Protein AF-A0A1Y2KUI2-F1 (afdb_monomer_lite)

Secondary structure (DSSP, 8-state):
--EE--SS-----SSTTS-TTS-TTB--SEEEEEEETT--TTEEEE--GGGSPTT-EEEE-STTPPEEEEEPTT-BHHHHHHHHHH-EEEE--TT---EEEEEEEEEE-TTT-EE-SSSSEE--S-SS--EEEEEEEEEEPP--

Structure (mmCIF, N/CA/C/O backbone):
data_AF-A0A1Y2KUI2-F1
#
_entry.id   AF-A0A1Y2KUI2-F1
#
loop_
_atom_site.group_PDB
_atom_site.id
_atom_site.type_symbol
_atom_site.label_atom_id
_atom_site.label_alt_id
_atom_site.label_comp_id
_atom_site.label_asym_id
_atom_site.label_entity_id
_atom_site.label_seq_id
_atom_site.pdbx_PDB_ins_code
_atom_site.Cartn_x
_atom_site.Cartn_y
_atom_site.Cartn_z
_atom_site.occupancy
_atom_site.B_iso_or_equiv
_atom_site.auth_seq_id
_atom_site.auth_comp_id
_atom_site.auth_asym_id
_atom_site.auth_atom_id
_atom_site.pdbx_PDB_model_num
ATOM 1 N N . PRO A 1 1 ? -6.283 -8.763 17.766 1.00 51.59 1 PRO A N 1
ATOM 2 C CA . PRO A 1 1 ? -5.310 -9.451 16.882 1.00 51.59 1 PRO A CA 1
ATOM 3 C C . PRO A 1 1 ? -5.355 -8.772 15.516 1.00 51.59 1 PRO A C 1
ATOM 5 O O . PRO A 1 1 ? -6.434 -8.342 15.120 1.00 51.59 1 PRO A O 1
ATOM 8 N N . ALA A 1 2 ? -4.215 -8.629 14.842 1.00 65.88 2 ALA A N 1
ATOM 9 C CA . ALA A 1 2 ? -4.162 -7.964 13.544 1.00 65.88 2 ALA A CA 1
ATOM 10 C C . ALA A 1 2 ? -4.842 -8.835 12.468 1.00 65.88 2 ALA A C 1
ATOM 12 O O . ALA A 1 2 ? -4.610 -10.043 12.424 1.00 65.88 2 ALA A O 1
ATOM 13 N N . THR A 1 3 ? -5.698 -8.238 11.636 1.00 69.12 3 THR A N 1
ATOM 14 C CA . THR A 1 3 ? -6.494 -8.948 10.617 1.00 69.12 3 THR A CA 1
ATOM 15 C C . THR A 1 3 ? -5.957 -8.631 9.226 1.00 69.12 3 THR A C 1
ATOM 17 O O . THR A 1 3 ? -5.699 -7.467 8.921 1.00 69.12 3 THR A O 1
ATOM 20 N N . ALA A 1 4 ? -5.766 -9.654 8.387 1.00 63.97 4 ALA A N 1
ATOM 21 C CA . ALA A 1 4 ? -5.411 -9.460 6.982 1.00 63.97 4 ALA A CA 1
ATOM 22 C C . ALA A 1 4 ? -6.566 -8.774 6.245 1.00 63.97 4 ALA A C 1
ATOM 24 O O . ALA A 1 4 ? -7.717 -9.185 6.374 1.00 63.97 4 ALA A O 1
ATOM 25 N N . ILE A 1 5 ? -6.251 -7.712 5.508 1.00 62.53 5 ILE A N 1
ATOM 26 C CA . ILE A 1 5 ? -7.259 -6.882 4.836 1.00 62.53 5 ILE A CA 1
ATOM 27 C C . ILE A 1 5 ? -7.349 -7.200 3.342 1.00 62.53 5 ILE A C 1
ATOM 29 O O . ILE A 1 5 ? -8.397 -7.040 2.717 1.00 62.53 5 ILE A O 1
ATOM 33 N N . ILE A 1 6 ? -6.235 -7.643 2.769 1.00 61.91 6 ILE A N 1
ATOM 34 C CA . ILE A 1 6 ? -6.101 -7.946 1.356 1.00 61.91 6 ILE A CA 1
ATOM 35 C C . ILE A 1 6 ? -5.857 -9.448 1.271 1.00 61.91 6 ILE A C 1
ATOM 37 O O . ILE A 1 6 ? -4.888 -9.960 1.822 1.00 61.91 6 ILE A O 1
ATOM 41 N N . THR A 1 7 ? -6.783 -10.166 0.646 1.00 47.50 7 THR A N 1
ATOM 42 C CA . THR A 1 7 ? -6.585 -11.567 0.278 1.00 47.50 7 THR A CA 1
ATOM 43 C C . THR A 1 7 ? -6.662 -11.628 -1.237 1.00 47.50 7 THR A C 1
ATOM 45 O O . THR A 1 7 ? -7.687 -11.239 -1.797 1.00 47.50 7 THR A O 1
ATOM 48 N N . SER A 1 8 ? -5.592 -12.098 -1.883 1.00 45.25 8 SER A N 1
ATOM 49 C CA . SER A 1 8 ? -5.502 -12.257 -3.343 1.00 45.25 8 SER A CA 1
ATOM 50 C C . SER A 1 8 ? -5.350 -10.948 -4.129 1.00 45.25 8 SER A C 1
ATOM 52 O O . SER A 1 8 ? -6.041 -10.743 -5.130 1.00 45.25 8 SER A O 1
ATOM 54 N N . ALA A 1 9 ? -4.426 -10.072 -3.718 1.00 46.81 9 ALA A N 1
ATOM 55 C CA . ALA A 1 9 ? -3.992 -8.986 -4.592 1.00 46.81 9 ALA A CA 1
ATOM 56 C C . ALA A 1 9 ? -3.400 -9.565 -5.887 1.00 46.81 9 ALA A C 1
ATOM 58 O O . ALA A 1 9 ? -2.466 -10.362 -5.861 1.00 46.81 9 ALA A O 1
ATOM 59 N N . ASN A 1 10 ? -3.961 -9.172 -7.028 1.00 45.66 10 ASN A N 1
ATOM 60 C CA . ASN A 1 10 ? -3.361 -9.400 -8.334 1.00 45.66 10 ASN A CA 1
ATOM 61 C C . ASN A 1 10 ? -3.062 -8.027 -8.932 1.00 45.66 10 ASN A C 1
ATOM 63 O O . ASN A 1 10 ? -3.943 -7.381 -9.501 1.00 45.66 10 ASN A O 1
ATOM 67 N N . VAL A 1 11 ? -1.832 -7.551 -8.749 1.00 50.19 11 VAL A N 1
ATOM 68 C CA . VAL A 1 11 ? -1.337 -6.388 -9.486 1.00 50.19 11 VAL A CA 1
ATOM 69 C C . VAL A 1 11 ? -0.926 -6.875 -10.868 1.00 50.19 11 VAL A C 1
ATOM 71 O O . VAL A 1 11 ? 0.220 -7.228 -11.117 1.00 50.19 11 VAL A O 1
ATOM 74 N N . GLY A 1 12 ? -1.918 -6.963 -11.749 1.00 45.09 12 GLY A N 1
ATOM 75 C CA . GLY A 1 12 ? -1.758 -7.328 -13.154 1.00 45.09 12 GLY A CA 1
ATOM 76 C C . GLY A 1 12 ? -1.507 -6.129 -14.061 1.00 45.09 12 GLY A C 1
ATOM 77 O O . GLY A 1 12 ? -1.875 -6.215 -15.223 1.00 45.09 12 GLY A O 1
ATOM 78 N N . ASP A 1 13 ? -0.907 -5.058 -13.523 1.00 47.12 13 ASP A N 1
ATOM 79 C CA . ASP A 1 13 ? -0.447 -3.865 -14.239 1.00 47.12 13 ASP A CA 1
ATOM 80 C C . ASP A 1 13 ? -1.481 -2.739 -14.541 1.00 47.12 13 ASP A C 1
ATOM 82 O O . ASP A 1 13 ? -2.688 -2.952 -14.699 1.00 47.12 13 ASP A O 1
ATOM 86 N N . VAL A 1 14 ? -0.985 -1.493 -14.548 1.00 52.09 14 VAL A N 1
ATOM 87 C CA . VAL A 1 14 ? -1.657 -0.289 -15.043 1.00 52.09 14 VAL A CA 1
ATOM 88 C C . VAL A 1 14 ? -1.111 0.184 -16.413 1.00 52.09 14 VAL A C 1
ATOM 90 O O . VAL A 1 14 ? -1.940 0.761 -17.114 1.00 52.09 14 VAL A O 1
ATOM 93 N N . ASP A 1 15 ? 0.165 -0.079 -16.796 1.00 51.25 15 ASP A N 1
ATOM 94 C CA . ASP A 1 15 ? 0.756 0.079 -18.163 1.00 51.25 15 ASP A CA 1
ATOM 95 C C . ASP A 1 15 ? 2.268 -0.344 -18.372 1.00 51.25 15 ASP A C 1
ATOM 97 O O . ASP A 1 15 ? 3.032 0.303 -19.079 1.00 51.25 15 ASP A O 1
ATOM 101 N N . LEU A 1 16 ? 2.770 -1.445 -17.813 1.00 53.28 16 LEU A N 1
ATOM 102 C CA . LEU A 1 16 ? 4.114 -2.044 -17.983 1.00 53.28 16 LEU A CA 1
ATOM 103 C C . LEU A 1 16 ? 4.412 -2.578 -19.404 1.00 53.28 16 LEU A C 1
ATOM 105 O O . LEU A 1 16 ? 5.545 -2.964 -19.688 1.00 53.28 16 LEU A O 1
ATOM 109 N N . GLY A 1 17 ? 3.421 -2.643 -20.299 1.00 48.97 17 GLY A N 1
ATOM 110 C CA . GLY A 1 17 ? 3.546 -3.264 -21.626 1.00 48.97 17 GLY A CA 1
ATOM 111 C C . GLY A 1 17 ? 3.784 -2.323 -22.815 1.00 48.97 17 GLY A C 1
ATOM 112 O O . GLY A 1 17 ? 3.938 -2.817 -23.931 1.00 48.97 17 GLY A O 1
ATOM 113 N N . THR A 1 18 ? 3.777 -0.996 -22.639 1.00 52.94 18 THR A N 1
ATOM 114 C CA . THR A 1 18 ? 3.801 -0.048 -23.778 1.00 52.94 18 THR A CA 1
ATOM 115 C C . THR A 1 18 ? 5.181 0.509 -24.130 1.00 52.94 18 THR A C 1
ATOM 117 O O . THR A 1 18 ? 5.304 1.225 -25.125 1.00 52.94 18 THR A O 1
ATOM 120 N N . THR A 1 19 ? 6.217 0.180 -23.352 1.00 54.25 19 THR A N 1
ATOM 121 C CA . THR A 1 19 ? 7.576 0.710 -23.532 1.00 54.25 19 THR A CA 1
ATOM 122 C C . THR A 1 19 ? 8.583 -0.439 -23.624 1.00 54.25 19 THR A C 1
ATOM 124 O O . THR A 1 19 ? 8.875 -1.089 -22.626 1.00 54.25 19 THR A O 1
ATOM 127 N N . ASP A 1 20 ? 9.161 -0.657 -24.812 1.00 54.78 20 ASP A N 1
ATOM 128 C CA . ASP A 1 20 ? 10.091 -1.766 -25.130 1.00 54.78 20 ASP A CA 1
ATOM 129 C C . ASP A 1 20 ? 11.342 -1.856 -24.226 1.00 54.78 20 ASP A C 1
ATOM 131 O O . ASP A 1 20 ? 12.062 -2.853 -24.255 1.00 54.78 20 ASP A O 1
ATOM 135 N N . ALA A 1 21 ? 11.635 -0.808 -23.451 1.00 60.88 21 ALA A N 1
ATOM 136 C CA . ALA A 1 21 ? 12.793 -0.727 -22.564 1.00 60.88 21 ALA A CA 1
ATOM 137 C C . ALA A 1 21 ? 12.537 -1.251 -21.137 1.00 60.88 21 ALA A C 1
ATOM 139 O O . ALA A 1 21 ? 13.471 -1.252 -20.338 1.00 60.88 21 ALA A O 1
ATOM 140 N N . LEU A 1 22 ? 11.306 -1.655 -20.798 1.00 66.19 22 LEU A N 1
ATOM 141 C CA . LEU A 1 22 ? 10.969 -2.090 -19.442 1.00 66.19 22 LEU A CA 1
ATOM 142 C C . LEU A 1 22 ? 11.202 -3.577 -19.196 1.00 66.19 22 LEU A C 1
ATOM 144 O O . LEU A 1 22 ? 10.898 -4.428 -20.034 1.00 66.19 22 LEU A O 1
ATOM 148 N N . ASP A 1 23 ? 11.634 -3.891 -17.975 1.00 73.19 23 ASP A N 1
ATOM 149 C CA . ASP A 1 23 ? 11.503 -5.241 -17.451 1.00 73.19 23 ASP A CA 1
ATOM 150 C C . ASP A 1 23 ? 10.067 -5.435 -16.949 1.00 73.19 23 ASP A C 1
ATOM 152 O O . ASP A 1 23 ? 9.645 -4.846 -15.955 1.00 73.19 23 ASP A O 1
ATOM 156 N N . SER A 1 24 ? 9.315 -6.301 -17.630 1.00 72.88 24 SER A N 1
ATOM 157 C CA . SER A 1 24 ? 7.928 -6.647 -17.278 1.00 72.88 24 SER A CA 1
ATOM 158 C C . SER A 1 24 ? 7.740 -7.228 -15.865 1.00 72.88 24 SER A C 1
ATOM 160 O O . SER A 1 24 ? 6.610 -7.370 -15.402 1.00 72.88 24 SER A O 1
ATOM 162 N N . THR A 1 25 ? 8.826 -7.602 -15.184 1.00 80.00 25 THR A N 1
ATOM 163 C CA . THR A 1 25 ? 8.806 -8.118 -13.810 1.00 80.00 25 THR A CA 1
ATOM 164 C C . THR A 1 25 ? 9.073 -7.040 -12.758 1.00 80.00 25 THR A C 1
ATOM 166 O O . THR A 1 25 ? 8.757 -7.242 -11.579 1.00 80.00 25 THR A O 1
ATOM 169 N N . VAL A 1 26 ? 9.587 -5.880 -13.171 1.00 83.56 26 VAL A N 1
ATOM 170 C CA . VAL A 1 26 ? 9.828 -4.720 -12.313 1.00 83.56 26 VAL A CA 1
ATOM 171 C C . VAL A 1 26 ? 8.601 -3.814 -12.375 1.00 83.56 26 VAL A C 1
ATOM 173 O O . VAL A 1 26 ? 8.140 -3.450 -13.450 1.00 83.56 26 VAL A O 1
ATOM 176 N N . PHE A 1 27 ? 8.031 -3.467 -11.221 1.00 82.94 27 PHE A N 1
ATOM 177 C CA . PHE A 1 27 ? 6.929 -2.506 -11.157 1.00 82.94 27 PHE A CA 1
ATOM 178 C C . PHE A 1 27 ? 7.461 -1.077 -11.313 1.00 82.94 27 PHE A C 1
ATOM 180 O O . PHE A 1 27 ? 6.924 -0.288 -12.096 1.00 82.94 27 PHE A O 1
ATOM 187 N N . GLY A 1 28 ? 8.557 -0.781 -10.613 1.00 86.38 28 GLY A N 1
ATOM 188 C CA . GLY A 1 28 ? 9.159 0.541 -10.562 1.00 86.38 28 GLY A CA 1
ATOM 189 C C . GLY A 1 28 ? 8.855 1.283 -9.265 1.00 86.38 28 GLY A C 1
ATOM 190 O O . GLY A 1 28 ? 8.315 0.724 -8.306 1.00 86.38 28 GLY A O 1
ATOM 191 N N . GLY A 1 29 ? 9.177 2.575 -9.262 1.00 87.69 29 GLY A N 1
ATOM 192 C CA . GLY A 1 29 ? 8.774 3.490 -8.198 1.00 87.69 29 GLY A CA 1
ATOM 193 C C . GLY A 1 29 ? 7.251 3.669 -8.121 1.00 87.69 29 GLY A C 1
ATOM 194 O O . GLY A 1 29 ? 6.481 3.067 -8.863 1.00 87.69 29 GLY A O 1
ATOM 195 N N . GLY A 1 30 ? 6.794 4.522 -7.202 1.00 90.12 30 GLY A N 1
ATOM 196 C CA . GLY A 1 30 ? 5.368 4.810 -7.026 1.00 90.12 30 GLY A CA 1
ATOM 197 C C . GLY A 1 30 ? 4.921 4.709 -5.576 1.00 90.12 30 GLY A C 1
ATOM 198 O O . GLY A 1 30 ? 5.733 4.808 -4.652 1.00 90.12 30 GLY A O 1
ATOM 199 N N . THR A 1 31 ? 3.613 4.559 -5.359 1.00 93.81 31 THR A N 1
ATOM 200 C CA . THR A 1 31 ? 3.049 4.505 -4.004 1.00 93.81 31 THR A CA 1
ATOM 201 C C . THR A 1 31 ? 1.886 3.530 -3.867 1.00 93.81 31 THR A C 1
ATOM 203 O O . THR A 1 31 ? 1.045 3.398 -4.753 1.00 93.81 31 THR A O 1
ATOM 206 N N . ILE A 1 32 ? 1.790 2.898 -2.697 1.00 93.88 32 ILE A N 1
ATOM 207 C CA . ILE A 1 32 ? 0.590 2.201 -2.226 1.00 93.88 32 ILE A CA 1
ATOM 208 C C . ILE A 1 32 ? 0.006 3.027 -1.085 1.00 93.88 32 ILE A C 1
ATOM 210 O O . ILE A 1 32 ? 0.649 3.214 -0.056 1.00 93.88 32 ILE A O 1
ATOM 214 N N . THR A 1 33 ? -1.221 3.514 -1.245 1.00 95.12 33 THR A N 1
ATOM 215 C CA . THR A 1 33 ? -1.956 4.224 -0.192 1.00 95.12 33 THR A CA 1
ATOM 216 C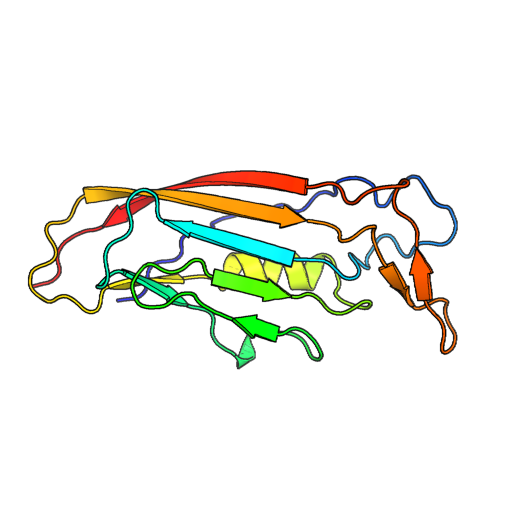 C . THR A 1 33 ? -3.133 3.383 0.270 1.00 95.12 33 THR A C 1
ATOM 218 O O . THR A 1 33 ? -3.971 3.010 -0.546 1.00 95.12 33 THR A O 1
ATOM 221 N N . VAL A 1 34 ? -3.230 3.114 1.570 1.00 94.31 34 VAL A N 1
ATOM 222 C CA . VAL A 1 34 ? -4.348 2.384 2.178 1.00 94.31 34 VAL A CA 1
ATOM 223 C C . VAL A 1 34 ? -5.053 3.273 3.194 1.00 94.31 34 VAL A C 1
ATOM 225 O O . VAL A 1 34 ? -4.409 3.872 4.055 1.00 94.31 34 VAL A O 1
ATOM 228 N N . SER A 1 35 ? -6.378 3.359 3.100 1.00 94.31 35 SER A N 1
ATOM 229 C CA . SER A 1 35 ? -7.217 4.157 3.995 1.00 94.31 35 SER A CA 1
ATOM 230 C C . SER A 1 35 ? -8.384 3.352 4.554 1.00 94.31 35 SER A C 1
ATOM 232 O O . SER A 1 35 ? -8.951 2.487 3.882 1.00 94.31 35 SER A O 1
ATOM 234 N N . ILE A 1 36 ? -8.756 3.661 5.796 1.00 91.06 36 ILE A N 1
ATOM 235 C CA . ILE A 1 36 ? -9.964 3.147 6.441 1.00 91.06 36 ILE A CA 1
ATOM 236 C C . ILE A 1 36 ? -11.066 4.199 6.272 1.00 91.06 36 ILE A C 1
ATOM 238 O O . ILE A 1 36 ? -10.903 5.364 6.634 1.00 91.06 36 ILE A O 1
ATOM 242 N N . GLY A 1 37 ? -12.204 3.802 5.712 1.00 87.56 37 GLY A N 1
ATOM 243 C CA . GLY A 1 37 ? -13.376 4.661 5.597 1.00 87.56 37 GLY A CA 1
ATOM 244 C C . GLY A 1 37 ? -13.895 5.049 6.980 1.00 87.56 37 GLY A C 1
ATOM 245 O O . GLY A 1 37 ? -14.197 4.171 7.786 1.00 87.56 37 GLY A O 1
ATOM 246 N N . SER A 1 38 ? -14.007 6.358 7.226 1.00 86.25 38 SER A N 1
ATOM 247 C CA . SER A 1 38 ? -14.436 6.924 8.514 1.00 86.25 38 SER A CA 1
ATOM 248 C C . SER A 1 38 ? -13.574 6.481 9.704 1.00 86.25 38 SER A C 1
ATOM 250 O O . SER A 1 38 ? -14.107 6.285 10.793 1.00 86.25 38 SER A O 1
ATOM 252 N N . ALA A 1 39 ? -12.262 6.331 9.488 1.00 88.50 39 ALA A N 1
ATOM 253 C CA . ALA A 1 39 ? -11.312 5.956 10.530 1.00 88.50 39 ALA A CA 1
ATOM 254 C C . ALA A 1 39 ? -11.383 6.878 11.755 1.00 88.50 39 ALA A C 1
ATOM 256 O O . ALA A 1 39 ? -11.489 8.101 11.611 1.00 88.50 39 ALA A O 1
ATOM 257 N N . ASP A 1 40 ? -11.233 6.301 12.943 1.00 88.56 40 ASP A N 1
ATOM 258 C CA . ASP A 1 40 ? -10.971 7.051 14.170 1.00 88.56 40 ASP A CA 1
ATOM 259 C C . ASP A 1 40 ? -9.535 6.856 14.693 1.00 88.56 40 ASP A C 1
ATOM 261 O O . ASP A 1 40 ? -8.744 6.073 14.164 1.00 88.56 40 ASP A O 1
ATOM 265 N N . ALA A 1 41 ? -9.185 7.600 15.747 1.00 91.19 41 ALA A N 1
ATOM 266 C CA . ALA A 1 41 ? -7.839 7.622 16.318 1.00 91.19 41 ALA A CA 1
ATOM 267 C C . ALA A 1 41 ? -7.403 6.300 16.978 1.00 91.19 41 ALA A C 1
ATOM 269 O O . ALA A 1 41 ? -6.245 6.181 17.375 1.00 91.19 41 ALA A O 1
ATOM 270 N N . SER A 1 42 ? -8.299 5.324 17.120 1.00 88.75 42 SER A N 1
ATOM 271 C CA . SER A 1 42 ? -7.952 4.002 17.632 1.00 88.75 42 SER A CA 1
ATOM 272 C C . SER A 1 42 ? -7.528 3.016 16.549 1.00 88.75 42 SER A C 1
ATOM 274 O O . SER A 1 42 ? -6.934 1.982 16.858 1.00 88.75 42 SER A O 1
ATOM 276 N N . GLU A 1 43 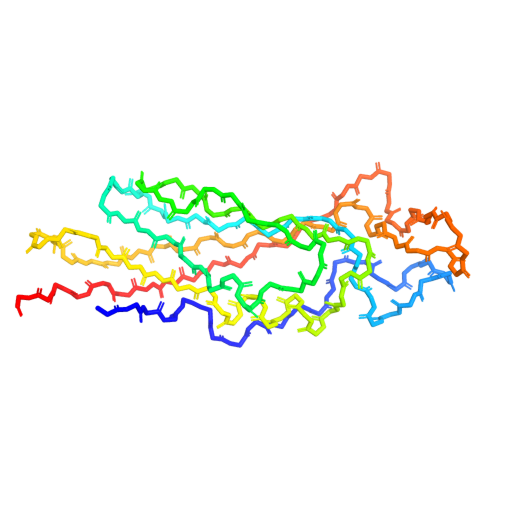? -7.836 3.308 15.286 1.00 90.44 43 GLU A N 1
ATOM 277 C CA . GLU A 1 43 ? -7.658 2.378 14.178 1.00 90.44 43 GLU A CA 1
ATOM 278 C C . GLU A 1 43 ? -6.285 2.527 13.520 1.00 90.44 43 GLU A C 1
ATOM 280 O O . GLU A 1 43 ? -5.793 3.630 13.275 1.00 90.44 43 GLU A O 1
ATOM 285 N N . GLN A 1 44 ? -5.674 1.388 13.204 1.00 92.44 44 GLN A N 1
ATOM 286 C CA . GLN A 1 44 ? -4.311 1.288 12.706 1.00 92.44 44 GLN A CA 1
ATOM 287 C C . GLN A 1 44 ? -4.262 0.416 11.446 1.00 92.44 44 GLN A C 1
ATOM 289 O O . GLN A 1 44 ? -4.927 -0.618 11.341 1.00 92.44 44 GLN A O 1
ATOM 294 N N . LEU A 1 45 ? -3.394 0.804 10.520 1.00 93.69 45 LEU A N 1
ATOM 295 C CA . LEU A 1 45 ? -2.943 0.021 9.380 1.00 93.69 45 LEU A CA 1
ATOM 296 C C . LEU A 1 45 ? -1.445 -0.222 9.540 1.00 93.69 45 LEU A C 1
ATOM 298 O O . LEU A 1 45 ? -0.654 0.719 9.584 1.00 93.69 45 LEU A O 1
ATOM 302 N N . THR A 1 46 ? -1.047 -1.483 9.633 1.00 92.12 46 THR A N 1
ATOM 303 C CA . THR A 1 46 ? 0.344 -1.858 9.887 1.00 92.12 46 THR A CA 1
ATOM 304 C C . THR A 1 46 ? 0.881 -2.784 8.810 1.00 92.12 46 THR A C 1
ATOM 306 O O . THR A 1 46 ? 0.145 -3.538 8.177 1.00 92.12 46 THR A O 1
ATOM 309 N N . ILE A 1 47 ? 2.193 -2.736 8.627 1.00 92.44 47 ILE A N 1
ATOM 310 C CA . ILE A 1 47 ? 2.981 -3.720 7.898 1.00 92.44 47 ILE A CA 1
ATOM 311 C C . ILE A 1 47 ? 4.244 -3.962 8.724 1.00 92.44 47 ILE A C 1
ATOM 313 O O . ILE A 1 47 ? 4.730 -3.057 9.406 1.00 92.44 47 ILE A O 1
ATOM 317 N N . ASP A 1 48 ? 4.725 -5.200 8.745 1.00 89.25 48 ASP A N 1
ATOM 318 C CA . ASP A 1 48 ? 6.000 -5.500 9.386 1.00 89.25 48 ASP A CA 1
ATOM 319 C C . ASP A 1 48 ? 7.126 -4.903 8.534 1.00 89.25 48 ASP A C 1
ATOM 321 O O . ASP A 1 48 ? 7.170 -5.128 7.325 1.00 89.25 48 ASP A O 1
ATOM 325 N N . ALA A 1 49 ? 8.044 -4.156 9.148 1.00 86.06 49 ALA A N 1
ATOM 326 C CA . ALA A 1 49 ? 9.170 -3.558 8.435 1.00 86.06 49 ALA A CA 1
ATOM 327 C C . ALA A 1 49 ? 10.046 -4.612 7.734 1.00 86.06 49 ALA A C 1
ATOM 329 O O . ALA A 1 49 ? 10.637 -4.321 6.702 1.00 86.06 49 ALA A O 1
ATOM 330 N N . SER A 1 50 ? 10.092 -5.847 8.246 1.00 87.69 50 SER A N 1
ATOM 331 C CA . SER A 1 50 ? 10.781 -6.970 7.591 1.00 87.69 50 SER A CA 1
ATOM 332 C C . SER A 1 50 ? 10.094 -7.463 6.311 1.00 87.69 50 SER A C 1
ATOM 334 O O . SER A 1 50 ? 10.701 -8.205 5.545 1.00 87.69 50 SER A O 1
ATOM 336 N N . SER A 1 51 ? 8.840 -7.063 6.074 1.00 87.88 51 SER A N 1
ATOM 337 C CA . SER A 1 51 ? 8.096 -7.332 4.836 1.00 87.88 51 SER A CA 1
ATOM 338 C C . SER A 1 51 ? 8.286 -6.241 3.778 1.00 87.88 51 SER A C 1
ATOM 340 O O . SER A 1 51 ? 7.731 -6.363 2.688 1.00 87.88 51 SER A O 1
ATOM 342 N N . LEU A 1 52 ? 9.036 -5.175 4.085 1.00 94.31 52 LEU A N 1
ATOM 343 C CA . LEU A 1 52 ? 9.391 -4.148 3.112 1.00 94.31 52 LEU A CA 1
ATOM 344 C C . LEU A 1 52 ? 10.703 -4.533 2.410 1.00 94.31 52 LEU A C 1
ATOM 346 O O . LEU A 1 52 ? 11.701 -4.786 3.094 1.00 94.31 52 LEU A O 1
ATOM 350 N N . PRO A 1 53 ? 10.728 -4.564 1.066 1.00 95.12 53 PRO A N 1
ATOM 351 C CA . PRO A 1 53 ? 11.967 -4.667 0.307 1.00 95.12 53 PRO A CA 1
ATOM 352 C C . PRO A 1 53 ? 12.940 -3.538 0.652 1.00 95.12 53 PRO A C 1
ATOM 354 O O . PRO A 1 53 ? 12.568 -2.504 1.212 1.00 95.12 53 PRO A O 1
ATOM 357 N N . THR A 1 54 ? 14.207 -3.717 0.283 1.00 94.44 54 THR A N 1
ATOM 358 C CA . THR A 1 54 ? 15.200 -2.644 0.440 1.00 94.44 54 THR A CA 1
ATOM 359 C C . THR A 1 54 ? 14.776 -1.423 -0.381 1.00 94.44 54 THR A C 1
ATOM 361 O O . THR A 1 54 ? 14.222 -1.577 -1.459 1.00 94.44 54 THR A O 1
ATOM 364 N N . GLY A 1 55 ? 14.981 -0.212 0.150 1.00 93.81 55 GLY A N 1
ATOM 365 C CA . GLY A 1 55 ? 14.614 1.042 -0.529 1.00 93.81 55 GLY A CA 1
ATOM 366 C C . GLY A 1 55 ? 13.137 1.435 -0.400 1.00 93.81 55 GLY A C 1
ATOM 367 O O . GLY A 1 55 ? 12.816 2.624 -0.402 1.00 93.81 55 GLY A O 1
ATOM 368 N N . VAL A 1 56 ? 12.244 0.470 -0.169 1.00 96.50 56 VAL A N 1
ATOM 369 C CA . VAL A 1 56 ? 10.821 0.721 0.086 1.00 96.50 56 VAL A CA 1
ATOM 370 C C . VAL A 1 56 ? 10.628 1.282 1.495 1.00 96.50 56 VAL A C 1
ATOM 372 O O . VAL A 1 56 ? 11.192 0.791 2.474 1.00 96.50 56 VAL A O 1
ATOM 375 N N . THR A 1 57 ? 9.801 2.319 1.624 1.00 96.81 57 THR A N 1
ATOM 376 C CA . THR A 1 57 ? 9.562 2.996 2.908 1.00 96.81 57 THR A CA 1
ATOM 377 C C . THR A 1 57 ? 8.084 3.088 3.247 1.00 96.81 57 THR A C 1
ATOM 379 O O . THR A 1 57 ? 7.227 3.097 2.371 1.00 96.81 57 THR A O 1
ATOM 382 N N . GLN A 1 58 ? 7.784 3.183 4.541 1.00 96.31 58 GLN A N 1
ATOM 383 C CA . GLN A 1 58 ? 6.435 3.363 5.069 1.00 96.31 58 GLN A CA 1
ATOM 384 C C . GLN A 1 58 ? 6.306 4.704 5.795 1.00 96.31 58 GLN A C 1
ATOM 386 O O . GLN A 1 58 ? 7.206 5.128 6.518 1.00 96.31 58 GLN A O 1
ATOM 391 N N . SER A 1 59 ? 5.125 5.313 5.695 1.00 96.94 59 SER A N 1
ATOM 392 C CA . SER A 1 59 ? 4.674 6.393 6.571 1.00 96.94 59 SER A CA 1
ATOM 393 C C . SER A 1 59 ? 3.189 6.250 6.937 1.00 96.94 59 SER A C 1
ATOM 395 O O . SER A 1 59 ? 2.426 5.563 6.255 1.00 96.94 59 SER A O 1
ATOM 397 N N . GLY A 1 60 ? 2.777 6.894 8.033 1.00 96.75 60 GLY A N 1
ATOM 398 C CA . GLY A 1 60 ? 1.384 6.893 8.490 1.00 96.75 60 GLY A CA 1
ATOM 399 C C . GLY A 1 60 ? 0.900 5.537 9.019 1.00 96.75 60 GLY A C 1
ATOM 400 O O . GLY A 1 60 ? 1.666 4.781 9.615 1.00 96.75 60 GLY A O 1
ATOM 401 N N . GLY A 1 61 ? -0.393 5.260 8.841 1.00 95.38 61 GLY A N 1
ATOM 402 C CA . GLY A 1 61 ? -1.051 4.031 9.300 1.00 95.38 61 GLY A CA 1
ATOM 403 C C . GLY A 1 61 ? -1.415 4.008 10.788 1.00 95.38 61 GLY A C 1
ATOM 404 O O . GLY A 1 61 ? -1.861 2.985 11.297 1.00 95.38 61 GLY A O 1
ATOM 405 N N . THR A 1 62 ? -1.233 5.112 11.511 1.00 95.12 62 THR A N 1
ATOM 406 C CA . THR A 1 62 ? -1.565 5.211 12.937 1.00 95.12 62 THR A CA 1
ATOM 407 C C . THR A 1 62 ? -2.561 6.330 13.203 1.00 95.12 62 THR A C 1
ATOM 409 O O . THR A 1 62 ? -2.617 7.320 12.476 1.00 95.12 62 THR A O 1
ATOM 412 N N . ASN A 1 63 ? -3.348 6.176 14.262 1.00 93.19 63 ASN A N 1
ATOM 413 C CA . ASN A 1 63 ? -4.392 7.083 14.710 1.00 93.19 63 ASN A CA 1
ATOM 414 C C . ASN A 1 63 ? -5.381 7.450 13.592 1.00 93.19 63 ASN A C 1
ATOM 416 O O . ASN A 1 63 ? -5.707 8.622 13.405 1.00 93.19 63 ASN A O 1
ATOM 420 N N . GLY A 1 64 ? -5.805 6.454 12.810 1.00 91.38 64 GLY A N 1
ATOM 421 C CA . GLY A 1 64 ? -6.715 6.621 11.678 1.00 91.38 64 GLY A CA 1
ATOM 422 C C . GLY A 1 64 ? -6.094 7.271 10.437 1.00 91.38 64 GLY A C 1
ATOM 423 O O . GLY A 1 64 ? -6.784 7.456 9.435 1.00 91.38 64 GLY A O 1
ATOM 424 N N . ALA A 1 65 ? -4.802 7.616 10.462 1.00 96.94 65 ALA A N 1
ATOM 425 C CA . ALA A 1 65 ? -4.112 8.142 9.292 1.00 96.94 65 ALA A CA 1
ATOM 426 C C . ALA A 1 65 ? -3.901 7.053 8.232 1.00 96.94 65 ALA A C 1
ATOM 428 O O . ALA A 1 65 ? -3.658 5.886 8.549 1.00 96.94 65 ALA A O 1
ATOM 429 N N . ASN A 1 66 ? -3.914 7.460 6.962 1.00 96.75 66 ASN A N 1
ATOM 430 C CA . ASN A 1 66 ? -3.616 6.564 5.848 1.00 96.75 66 ASN A CA 1
ATOM 431 C C . ASN A 1 66 ? -2.231 5.932 6.011 1.00 96.75 66 ASN A C 1
ATOM 433 O O . ASN A 1 66 ? -1.276 6.601 6.414 1.00 96.75 66 ASN A O 1
ATOM 437 N N . LEU A 1 67 ? -2.122 4.659 5.648 1.00 97.25 67 LEU A N 1
ATOM 438 C CA . LEU A 1 67 ? -0.843 3.999 5.436 1.00 97.25 67 LEU A CA 1
ATOM 439 C C . LEU A 1 67 ? -0.351 4.345 4.032 1.00 97.25 67 LEU A C 1
ATOM 441 O O . LEU A 1 67 ? -1.078 4.129 3.064 1.00 97.25 67 LEU A O 1
ATOM 445 N N . VAL A 1 68 ? 0.870 4.857 3.918 1.00 97.19 68 VAL A N 1
ATOM 446 C CA . VAL A 1 68 ? 1.503 5.161 2.631 1.00 97.19 68 VAL A CA 1
ATOM 447 C C . VAL A 1 68 ? 2.825 4.414 2.545 1.00 97.19 68 VAL A C 1
ATOM 449 O O . VAL A 1 68 ? 3.718 4.644 3.361 1.00 97.19 68 VAL A O 1
ATOM 452 N N . ILE A 1 69 ? 2.943 3.533 1.556 1.00 97.31 69 ILE A N 1
ATOM 453 C CA . ILE A 1 69 ? 4.182 2.849 1.190 1.00 97.31 69 ILE A CA 1
ATOM 454 C C . ILE A 1 69 ? 4.733 3.510 -0.071 1.00 97.31 69 ILE A C 1
ATOM 456 O O . ILE A 1 69 ? 4.018 3.607 -1.068 1.00 97.31 69 ILE A O 1
ATOM 460 N N . THR A 1 70 ? 5.982 3.959 -0.028 1.00 96.50 70 THR A N 1
ATOM 461 C CA . THR A 1 70 ? 6.705 4.505 -1.182 1.00 96.50 70 THR A CA 1
ATOM 462 C C . THR A 1 70 ? 7.620 3.425 -1.734 1.00 96.50 70 THR A C 1
ATOM 464 O O . THR A 1 70 ? 8.447 2.895 -0.990 1.00 96.50 70 THR A O 1
ATOM 467 N N . LEU A 1 71 ? 7.449 3.101 -3.014 1.00 94.38 71 LEU A N 1
ATOM 468 C CA . LEU A 1 71 ? 8.205 2.066 -3.718 1.00 94.38 71 LEU A CA 1
ATOM 469 C C . LEU A 1 71 ? 9.541 2.630 -4.221 1.00 94.38 71 LEU A C 1
ATOM 471 O O . LEU A 1 71 ? 9.608 3.805 -4.591 1.00 94.38 71 LEU A O 1
ATOM 475 N N . ASP A 1 72 ? 10.579 1.797 -4.245 1.00 93.88 72 ASP A N 1
ATOM 476 C CA . ASP A 1 72 ? 11.851 2.115 -4.905 1.00 93.88 72 ASP A CA 1
ATOM 477 C C . ASP A 1 72 ? 11.793 1.748 -6.395 1.00 93.88 72 ASP A C 1
ATOM 479 O O . ASP A 1 72 ? 10.954 0.950 -6.814 1.00 93.88 72 ASP A O 1
ATOM 483 N N . ASN A 1 73 ? 12.680 2.320 -7.202 1.00 90.44 73 ASN A N 1
ATOM 484 C CA . ASN A 1 73 ? 12.669 2.180 -8.657 1.00 90.44 73 ASN A CA 1
ATOM 485 C C . ASN A 1 73 ? 12.858 0.732 -9.133 1.00 90.44 73 ASN A C 1
ATOM 487 O O . ASN A 1 73 ? 12.446 0.407 -10.238 1.00 90.44 73 ASN A O 1
ATOM 491 N N . ASP A 1 74 ? 13.473 -0.141 -8.341 1.00 90.00 74 ASP A N 1
ATOM 492 C CA . ASP A 1 74 ? 13.659 -1.557 -8.667 1.00 90.00 74 ASP A CA 1
ATOM 493 C C . ASP A 1 74 ? 12.622 -2.479 -8.005 1.00 90.00 74 ASP A C 1
ATOM 495 O O . ASP A 1 74 ? 12.724 -3.700 -8.137 1.00 90.00 74 ASP A O 1
ATOM 499 N N . THR A 1 75 ? 11.590 -1.921 -7.356 1.00 91.38 75 THR A N 1
ATOM 500 C CA . THR A 1 75 ? 10.539 -2.728 -6.723 1.00 91.38 75 THR A CA 1
ATOM 501 C C . THR A 1 75 ? 9.863 -3.610 -7.767 1.00 91.38 75 THR A C 1
ATOM 503 O O . THR A 1 75 ? 9.330 -3.128 -8.771 1.00 91.38 75 THR A O 1
ATOM 506 N N . THR A 1 76 ? 9.841 -4.915 -7.522 1.00 89.38 76 THR A N 1
ATOM 507 C CA . THR A 1 76 ? 9.255 -5.900 -8.433 1.00 89.38 76 THR A CA 1
ATOM 508 C C . THR A 1 76 ? 7.747 -6.039 -8.252 1.00 89.38 76 THR A C 1
ATOM 510 O O . THR A 1 76 ? 7.186 -5.777 -7.187 1.00 89.38 76 THR A O 1
ATOM 513 N N . VAL A 1 77 ? 7.062 -6.545 -9.280 1.00 84.38 77 VAL A N 1
ATOM 514 C CA . VAL A 1 77 ? 5.627 -6.872 -9.195 1.00 84.38 77 VAL A CA 1
ATOM 515 C C . VAL A 1 77 ? 5.356 -7.907 -8.093 1.00 84.38 77 VAL A C 1
ATOM 517 O O . VAL A 1 77 ? 4.343 -7.838 -7.393 1.00 84.38 77 VAL A O 1
ATOM 520 N N . ALA A 1 78 ? 6.269 -8.864 -7.899 1.00 86.62 78 ALA A N 1
ATOM 521 C CA . ALA A 1 78 ? 6.159 -9.868 -6.843 1.00 86.62 78 ALA A CA 1
ATOM 522 C C . ALA A 1 78 ? 6.247 -9.241 -5.443 1.00 86.62 78 ALA A C 1
ATOM 524 O O . ALA A 1 78 ? 5.463 -9.594 -4.562 1.00 86.62 78 ALA A O 1
ATOM 525 N N . GLU A 1 79 ? 7.151 -8.282 -5.251 1.00 91.88 79 GLU A N 1
ATOM 526 C CA . GLU A 1 79 ? 7.288 -7.548 -3.994 1.00 91.88 79 GLU A CA 1
ATOM 527 C C . GLU A 1 79 ? 6.0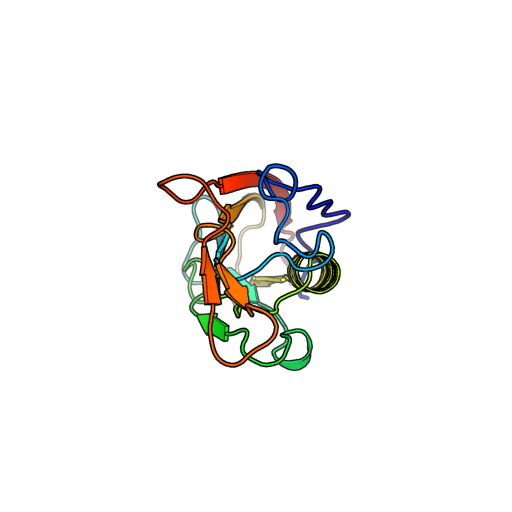86 -6.649 -3.715 1.00 91.88 79 GLU A C 1
ATOM 529 O O . GLU A 1 79 ? 5.608 -6.627 -2.584 1.00 91.88 79 GLU A O 1
ATOM 534 N N . VAL A 1 80 ? 5.527 -5.978 -4.728 1.00 89.38 80 VAL A N 1
ATOM 535 C CA . VAL A 1 80 ? 4.274 -5.220 -4.570 1.00 89.38 80 VAL A CA 1
ATOM 536 C C . VAL A 1 80 ? 3.147 -6.130 -4.071 1.00 89.38 80 VAL A C 1
ATOM 538 O O . VAL A 1 80 ? 2.447 -5.774 -3.121 1.00 89.38 80 VAL A O 1
ATOM 541 N N . ASN A 1 81 ? 2.986 -7.324 -4.652 1.00 85.69 81 ASN A N 1
ATOM 542 C CA . ASN A 1 81 ? 1.981 -8.285 -4.185 1.00 85.69 81 ASN A CA 1
ATOM 543 C C . ASN A 1 81 ? 2.263 -8.745 -2.742 1.00 85.69 81 ASN A C 1
ATOM 545 O O . ASN A 1 81 ? 1.343 -8.781 -1.925 1.00 85.69 81 ASN A O 1
ATOM 549 N N . ALA A 1 82 ? 3.525 -9.020 -2.398 1.00 88.94 82 ALA A N 1
ATOM 550 C CA . ALA A 1 82 ? 3.913 -9.402 -1.040 1.00 88.94 82 ALA A CA 1
ATOM 551 C C . ALA A 1 82 ? 3.640 -8.289 -0.010 1.00 88.94 82 ALA A C 1
ATOM 553 O O . ALA A 1 82 ? 3.151 -8.576 1.083 1.00 88.94 82 ALA A O 1
ATOM 554 N N . ILE A 1 83 ? 3.892 -7.022 -0.362 1.00 91.69 83 ILE A N 1
ATOM 555 C CA . ILE A 1 83 ? 3.569 -5.857 0.473 1.00 91.69 83 ILE A CA 1
ATOM 556 C C . ILE A 1 83 ? 2.061 -5.796 0.717 1.00 91.69 83 ILE A C 1
ATOM 558 O O . ILE A 1 83 ? 1.634 -5.702 1.866 1.00 91.69 83 ILE A O 1
ATOM 562 N N . LEU A 1 84 ? 1.245 -5.882 -0.339 1.00 88.56 84 LEU A N 1
ATOM 563 C CA . LEU A 1 84 ? -0.216 -5.848 -0.220 1.00 88.56 84 LEU A CA 1
ATOM 564 C C . LEU A 1 84 ? -0.731 -6.974 0.688 1.00 88.56 84 LEU A C 1
ATOM 566 O O . LEU A 1 84 ? -1.528 -6.723 1.595 1.00 88.56 84 LEU A O 1
ATOM 570 N N . ASP A 1 85 ? -0.206 -8.186 0.516 1.00 86.25 85 ASP A N 1
ATOM 571 C CA . ASP A 1 85 ? -0.543 -9.351 1.337 1.00 86.25 85 ASP A CA 1
ATOM 572 C C . ASP A 1 85 ? -0.022 -9.253 2.782 1.00 86.25 85 ASP A C 1
ATOM 574 O O . ASP A 1 85 ? -0.492 -9.986 3.660 1.00 86.25 85 ASP A O 1
ATOM 578 N N . ALA A 1 86 ? 0.920 -8.353 3.080 1.00 90.12 86 ALA A N 1
ATOM 579 C CA . ALA A 1 86 ? 1.473 -8.129 4.416 1.00 90.12 86 ALA A CA 1
ATOM 580 C C . ALA A 1 86 ? 0.738 -7.039 5.218 1.00 90.12 86 ALA A C 1
ATOM 582 O O . ALA A 1 86 ? 0.888 -6.988 6.440 1.00 90.12 86 ALA A O 1
ATOM 583 N N . ILE A 1 87 ? -0.109 -6.216 4.586 1.00 90.69 87 ILE A N 1
ATOM 584 C CA . ILE A 1 87 ? -0.843 -5.140 5.272 1.00 90.69 87 ILE A CA 1
ATOM 585 C C . ILE A 1 87 ? -1.922 -5.714 6.199 1.00 90.69 87 ILE A C 1
ATOM 587 O O . ILE A 1 87 ? -2.692 -6.620 5.851 1.00 90.69 87 ILE A O 1
ATOM 591 N N . ARG A 1 88 ? -1.986 -5.186 7.421 1.00 89.88 88 ARG A N 1
ATOM 592 C CA . ARG A 1 88 ? -2.907 -5.613 8.474 1.00 89.88 88 ARG A CA 1
ATOM 593 C C . ARG A 1 88 ? -3.687 -4.439 9.043 1.00 89.88 88 ARG A C 1
ATOM 595 O O . ARG A 1 88 ? -3.182 -3.326 9.130 1.00 89.88 88 ARG A O 1
ATOM 602 N N . TYR A 1 89 ? -4.905 -4.727 9.489 1.00 89.00 89 TYR A N 1
ATOM 603 C CA . TYR A 1 89 ? -5.721 -3.822 10.292 1.00 89.00 89 TYR A CA 1
ATOM 604 C C . TYR A 1 89 ? -5.604 -4.204 11.763 1.00 89.00 89 TYR A C 1
ATOM 606 O O . TYR A 1 89 ? -5.657 -5.393 12.106 1.00 89.00 89 TYR A O 1
ATOM 614 N N . SER A 1 90 ? -5.518 -3.212 12.640 1.00 87.50 90 SER A N 1
ATOM 615 C CA . SER A 1 90 ? -5.707 -3.392 14.076 1.00 87.50 90 SER A CA 1
ATOM 616 C C . SER A 1 90 ? -6.390 -2.175 14.701 1.00 87.50 90 SER A C 1
ATOM 618 O O . SER A 1 90 ? -6.511 -1.123 14.085 1.00 87.50 90 SER A O 1
ATOM 620 N N . THR A 1 91 ? -6.854 -2.329 15.938 1.00 86.19 91 THR A N 1
ATOM 621 C CA . THR A 1 91 ? -7.310 -1.225 16.788 1.00 86.19 91 THR A CA 1
ATOM 622 C C . THR A 1 91 ? -6.571 -1.295 18.122 1.00 86.19 91 THR A C 1
ATOM 624 O O . THR A 1 91 ? -6.195 -2.388 18.559 1.00 86.19 91 THR A O 1
ATOM 627 N N . ASN A 1 92 ? -6.315 -0.139 18.735 1.00 85.06 92 ASN A N 1
ATOM 628 C CA . ASN A 1 92 ? -5.763 -0.012 20.086 1.00 85.06 92 ASN A CA 1
ATOM 629 C C . ASN A 1 92 ? -6.838 0.305 21.147 1.00 85.06 92 ASN A C 1
ATOM 631 O O . ASN A 1 92 ? -6.486 0.563 22.296 1.00 85.06 92 ASN A O 1
ATOM 635 N N . SER A 1 93 ? -8.119 0.328 20.760 1.00 79.69 93 SER A N 1
ATOM 636 C CA . SER A 1 93 ? -9.232 0.594 21.667 1.00 79.69 93 SER A CA 1
ATOM 637 C C . SER A 1 93 ? -9.796 -0.699 22.242 1.00 79.69 93 SER A C 1
ATOM 639 O O . SER A 1 93 ? -10.168 -1.613 21.505 1.00 79.69 93 SER A O 1
ATOM 641 N N . ASP A 1 94 ? -9.933 -0.719 23.565 1.00 69.69 94 ASP A N 1
ATOM 642 C CA . ASP A 1 94 ? -10.579 -1.801 24.314 1.00 69.69 94 ASP A CA 1
ATOM 643 C C . ASP A 1 94 ? -12.113 -1.651 24.354 1.00 69.69 94 ASP A C 1
ATOM 645 O O . ASP A 1 94 ? -12.808 -2.516 24.869 1.00 69.69 94 ASP A O 1
ATOM 649 N N . THR A 1 95 ? -12.663 -0.549 23.828 1.00 64.56 95 THR A N 1
ATOM 650 C CA . THR A 1 95 ? -14.113 -0.259 23.798 1.00 64.56 95 THR A CA 1
ATOM 651 C C . THR A 1 95 ? -14.631 -0.024 22.382 1.00 64.56 95 THR A C 1
ATOM 653 O O . THR A 1 95 ? -15.682 0.593 22.179 1.00 64.56 95 THR A O 1
ATOM 656 N N . PHE A 1 96 ? -13.877 -0.483 21.380 1.00 66.62 96 PHE A N 1
ATOM 657 C CA . PHE A 1 96 ? -14.228 -0.294 19.983 1.00 66.62 96 PHE A CA 1
ATOM 658 C C . PHE A 1 96 ? -15.559 -0.977 19.679 1.00 66.62 96 PHE A C 1
ATOM 660 O O . PHE A 1 96 ? -15.675 -2.204 19.689 1.00 66.62 96 PHE A O 1
ATOM 667 N N . THR A 1 97 ? -16.568 -0.168 19.370 1.00 62.25 97 THR A N 1
ATOM 668 C CA . THR A 1 97 ? -17.839 -0.681 18.876 1.00 62.25 97 THR A CA 1
ATOM 669 C C . THR A 1 97 ? -17.574 -1.215 17.477 1.00 62.25 97 THR A C 1
ATOM 671 O O . THR A 1 97 ? -17.316 -0.449 16.548 1.00 62.25 97 THR A O 1
ATOM 674 N N . GLY A 1 98 ? -17.558 -2.545 17.357 1.00 63.94 98 GLY A N 1
ATOM 675 C CA . GLY A 1 98 ? -17.315 -3.245 16.100 1.00 63.94 98 GLY A CA 1
ATOM 676 C C . GLY A 1 98 ? -18.200 -2.749 14.949 1.00 63.94 98 GLY A C 1
ATOM 677 O O . GLY A 1 98 ? -19.170 -2.014 15.127 1.00 63.94 98 GLY A O 1
ATOM 678 N N . GLY A 1 99 ? -17.880 -3.164 13.731 1.00 72.94 99 GLY A N 1
ATOM 679 C CA . GLY A 1 99 ? -18.632 -2.751 12.553 1.00 72.94 99 GLY A CA 1
ATOM 680 C C . GLY A 1 99 ? -17.899 -3.031 11.256 1.00 72.94 99 GLY A C 1
ATOM 681 O O . GLY A 1 99 ? -16.749 -3.472 11.243 1.00 72.94 99 GLY A O 1
ATOM 682 N N . GLU A 1 100 ? -18.579 -2.778 10.144 1.00 79.62 100 GLU A N 1
ATOM 683 C CA . GLU A 1 100 ? -17.955 -2.873 8.831 1.00 79.62 100 GLU A CA 1
ATOM 684 C C . GLU A 1 100 ? -17.042 -1.662 8.604 1.00 79.62 100 GLU A C 1
ATOM 686 O O . GLU A 1 100 ? -17.422 -0.517 8.863 1.00 79.62 100 GLU A O 1
ATOM 691 N N . ARG A 1 101 ? -15.832 -1.914 8.107 1.00 82.19 101 ARG A N 1
ATOM 692 C CA . ARG 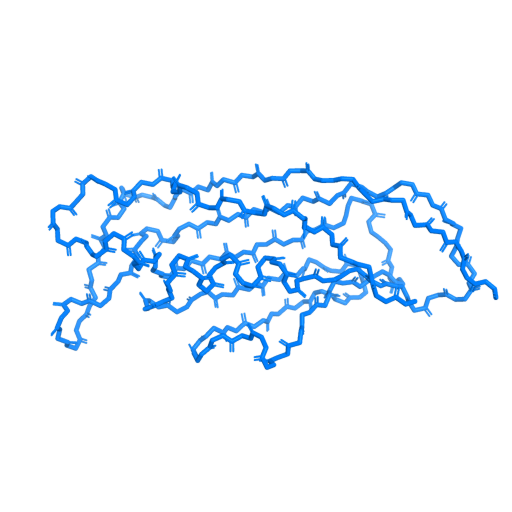A 1 101 ? -14.931 -0.885 7.593 1.00 82.19 101 ARG A CA 1
ATOM 693 C C . ARG A 1 101 ? -14.715 -1.115 6.112 1.00 82.19 101 ARG A C 1
ATOM 695 O O . ARG A 1 101 ? -14.403 -2.224 5.681 1.00 82.19 101 ARG A O 1
ATOM 702 N N . THR A 1 102 ? -14.875 -0.047 5.340 1.00 86.81 102 THR A N 1
ATOM 703 C CA . THR A 1 102 ? -14.458 -0.029 3.938 1.00 86.81 102 THR A CA 1
ATOM 704 C C . THR A 1 102 ? -12.988 0.340 3.904 1.00 86.81 102 THR A C 1
ATOM 706 O O . THR A 1 102 ? -12.619 1.392 4.415 1.00 86.81 102 THR A O 1
ATOM 709 N N . ILE A 1 103 ? -12.156 -0.507 3.314 1.00 86.69 103 ILE A N 1
ATOM 710 C CA . ILE A 1 103 ? -10.739 -0.234 3.117 1.00 86.69 103 ILE A CA 1
ATOM 711 C C . ILE A 1 103 ? -10.516 0.089 1.648 1.00 86.69 103 ILE A C 1
ATOM 713 O O . ILE A 1 103 ? -10.931 -0.670 0.773 1.00 86.69 103 ILE A O 1
ATOM 717 N N . THR A 1 104 ? -9.874 1.222 1.384 1.00 89.06 104 THR A N 1
ATOM 718 C CA . THR A 1 104 ? -9.505 1.624 0.025 1.00 89.06 104 THR A CA 1
ATOM 719 C C . THR A 1 104 ? -8.000 1.541 -0.120 1.00 89.06 104 THR A C 1
ATOM 721 O O . THR A 1 104 ? -7.273 2.185 0.631 1.00 89.06 104 THR A O 1
ATOM 724 N N . THR A 1 105 ? -7.544 0.761 -1.091 1.00 88.62 105 THR A N 1
ATOM 725 C CA . THR A 1 105 ? -6.138 0.638 -1.463 1.00 88.62 105 THR A CA 1
ATOM 726 C C . THR A 1 105 ? -5.951 1.212 -2.857 1.00 88.62 105 THR A C 1
ATOM 728 O O . THR A 1 105 ? -6.547 0.726 -3.814 1.00 88.62 105 THR A O 1
ATOM 731 N N . THR A 1 106 ? -5.109 2.229 -2.978 1.00 90.12 106 THR A N 1
ATOM 732 C CA . THR A 1 106 ? -4.724 2.831 -4.253 1.00 90.12 106 THR A CA 1
ATOM 733 C C . THR A 1 106 ? -3.262 2.519 -4.523 1.00 90.12 106 THR A C 1
ATOM 735 O O . THR A 1 106 ? -2.404 2.882 -3.722 1.00 90.12 106 THR A O 1
ATOM 738 N N . LEU A 1 107 ? -2.985 1.867 -5.647 1.00 89.38 107 LEU A N 1
ATOM 739 C CA . LEU A 1 107 ? -1.640 1.667 -6.176 1.00 89.38 107 LEU A CA 1
ATOM 740 C C . LEU A 1 107 ? -1.413 2.671 -7.306 1.00 89.38 107 LEU A C 1
ATOM 742 O O . LEU A 1 107 ? -2.185 2.683 -8.263 1.00 89.38 107 LEU A O 1
ATOM 746 N N . SER A 1 108 ? -0.376 3.492 -7.182 1.00 89.50 108 SER A N 1
ATOM 747 C CA . SER A 1 108 ? 0.095 4.446 -8.186 1.00 89.50 108 SER A CA 1
ATOM 748 C C . SER A 1 108 ? 1.449 3.997 -8.723 1.00 89.50 108 SER A C 1
ATOM 750 O O . SER A 1 108 ? 2.329 3.657 -7.932 1.00 89.50 108 SER A O 1
ATOM 752 N N . ASP A 1 109 ? 1.621 4.030 -10.041 1.00 79.44 109 ASP A N 1
ATOM 753 C CA . ASP A 1 109 ? 2.852 3.602 -10.717 1.00 79.44 109 ASP A CA 1
ATOM 754 C C . ASP A 1 109 ? 3.983 4.641 -10.699 1.00 79.44 109 ASP A C 1
ATOM 756 O O . ASP A 1 109 ? 5.097 4.349 -11.114 1.00 79.44 109 ASP A O 1
ATOM 760 N N . GLY A 1 110 ? 3.718 5.880 -10.277 1.00 81.56 110 GLY A N 1
ATOM 761 C CA . GLY A 1 110 ? 4.722 6.946 -10.290 1.00 81.56 110 GLY A CA 1
ATOM 762 C C . GLY A 1 110 ? 5.386 7.206 -11.656 1.00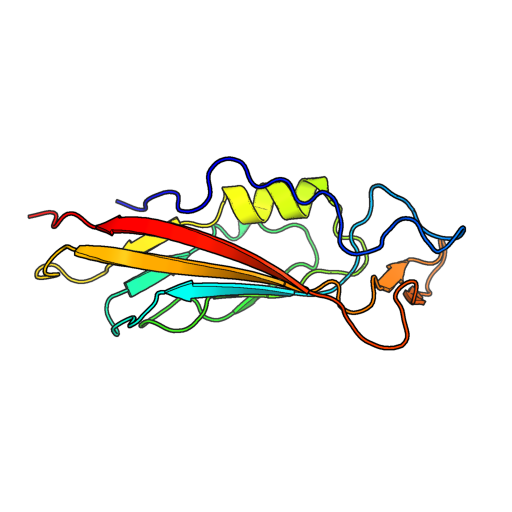 81.56 110 GLY A C 1
ATOM 763 O O . GLY A 1 110 ? 6.508 7.710 -11.674 1.00 81.56 110 GLY A O 1
ATOM 764 N N . ASN A 1 111 ? 4.715 6.909 -12.776 1.00 78.94 111 ASN A N 1
ATOM 765 C CA . ASN A 1 111 ? 5.267 6.846 -14.143 1.00 78.94 111 ASN A CA 1
ATOM 766 C C . ASN A 1 111 ? 6.222 5.662 -14.421 1.00 78.94 111 ASN A C 1
ATOM 768 O O . ASN A 1 111 ? 7.095 5.768 -15.287 1.00 78.94 111 ASN A O 1
ATOM 772 N N . ASN A 1 112 ? 6.101 4.561 -13.678 1.00 72.25 112 ASN A N 1
ATOM 773 C CA . ASN A 1 112 ? 6.884 3.332 -13.846 1.00 72.25 112 ASN A CA 1
ATOM 774 C C . ASN A 1 112 ? 8.391 3.605 -13.944 1.00 72.25 112 ASN A C 1
ATOM 776 O O . ASN A 1 112 ? 9.063 3.129 -14.859 1.00 72.25 112 ASN A O 1
ATOM 780 N N . VAL A 1 113 ? 8.921 4.435 -13.040 1.00 83.31 113 VAL A N 1
ATOM 781 C CA . VAL A 1 113 ? 10.350 4.764 -13.049 1.00 83.31 113 VAL A CA 1
ATOM 782 C C . VAL A 1 113 ? 11.147 3.519 -12.663 1.00 83.31 113 VAL A C 1
ATOM 784 O O . VAL A 1 113 ? 10.967 3.007 -11.559 1.00 83.31 113 VAL A O 1
ATOM 787 N N . GLN A 1 114 ? 12.023 3.058 -13.560 1.00 84.19 114 GLN A N 1
ATOM 788 C CA . GLN A 1 114 ? 12.869 1.869 -13.381 1.00 84.19 114 GLN A CA 1
ATOM 789 C C . GLN A 1 114 ? 14.356 2.186 -13.607 1.00 84.19 114 GLN A C 1
ATOM 791 O O . GLN A 1 114 ? 14.667 3.191 -14.253 1.00 84.19 114 GLN A O 1
ATOM 796 N N . PRO A 1 115 ? 15.297 1.360 -13.114 1.00 82.94 115 PRO A N 1
ATOM 797 C CA . PRO A 1 115 ? 16.709 1.458 -13.472 1.00 82.94 115 PRO A CA 1
ATOM 798 C C . PRO A 1 115 ? 16.930 1.233 -14.974 1.00 82.94 115 PRO A C 1
ATOM 800 O O . PRO A 1 115 ? 16.301 0.371 -15.579 1.00 82.94 115 PRO A O 1
ATOM 803 N N . ASP A 1 116 ? 17.871 1.958 -15.578 1.00 77.56 116 ASP A N 1
ATOM 804 C CA . ASP A 1 116 ? 18.172 1.889 -17.020 1.00 77.56 116 ASP A CA 1
ATOM 805 C C . ASP A 1 116 ? 19.199 0.802 -17.415 1.00 77.56 116 ASP A C 1
ATOM 807 O O . ASP A 1 116 ? 19.792 0.852 -18.493 1.00 77.56 116 ASP A O 1
ATOM 811 N N . GLY A 1 117 ? 19.460 -0.169 -16.531 1.00 66.56 117 GLY A N 1
ATOM 812 C CA . GLY A 1 117 ? 20.556 -1.139 -16.675 1.00 66.56 117 GLY A CA 1
ATOM 813 C C . GLY A 1 117 ? 21.955 -0.563 -16.384 1.00 66.56 117 GLY A C 1
ATOM 814 O O . GLY A 1 117 ? 22.946 -1.289 -16.486 1.00 66.56 117 GLY A O 1
ATOM 815 N N . GLY A 1 118 ? 22.042 0.720 -16.007 1.00 64.81 118 GLY A N 1
ATOM 816 C CA . GLY A 1 118 ? 23.232 1.437 -15.550 1.00 64.81 118 GLY A CA 1
ATOM 817 C C . GLY A 1 118 ? 22.984 2.175 -14.224 1.00 64.81 118 GLY A C 1
ATOM 818 O O . GLY A 1 118 ? 22.378 1.632 -13.305 1.00 64.81 118 GLY A O 1
ATOM 819 N N . THR A 1 119 ? 23.504 3.401 -14.082 1.00 66.25 119 THR A N 1
ATOM 820 C CA . THR A 1 119 ? 23.278 4.248 -12.888 1.00 66.25 119 THR A CA 1
ATOM 821 C C . THR A 1 119 ? 22.113 5.231 -13.056 1.00 66.25 119 THR A C 1
ATOM 823 O O . THR A 1 119 ? 21.950 6.118 -12.219 1.00 66.25 119 THR A O 1
ATOM 826 N N . GLY A 1 120 ? 21.384 5.166 -14.172 1.00 74.44 120 GLY A N 1
ATOM 827 C CA . GLY A 1 120 ? 20.289 6.075 -14.491 1.00 74.44 120 GLY A CA 1
ATOM 828 C C . GLY A 1 120 ? 18.921 5.444 -14.256 1.00 74.44 120 GLY A C 1
ATOM 829 O O . GLY A 1 120 ? 18.796 4.294 -13.832 1.00 74.44 120 GLY A O 1
ATOM 830 N N . THR A 1 121 ? 17.878 6.222 -14.535 1.00 78.38 121 THR A N 1
ATOM 831 C CA . THR A 1 121 ? 16.495 5.749 -14.520 1.00 78.38 121 THR A CA 1
ATOM 832 C C . THR A 1 121 ? 15.805 6.058 -15.839 1.00 78.38 121 THR A C 1
ATOM 834 O O . THR A 1 121 ? 16.096 7.059 -16.499 1.00 78.38 121 THR A O 1
ATOM 837 N N . VAL A 1 122 ? 14.862 5.202 -16.213 1.00 74.75 122 VAL A N 1
ATOM 838 C CA . VAL A 1 122 ? 13.951 5.400 -17.337 1.00 74.75 122 VAL A CA 1
ATOM 839 C C . VAL A 1 122 ? 12.553 5.683 -16.801 1.00 74.75 122 VAL A C 1
ATOM 841 O O . VAL A 1 122 ? 12.062 4.974 -15.928 1.00 74.75 122 VAL A O 1
ATOM 844 N N . ASN A 1 123 ? 11.918 6.742 -17.311 1.00 71.25 123 ASN A N 1
ATOM 845 C CA . ASN A 1 123 ? 10.475 6.921 -17.184 1.00 71.25 123 ASN A CA 1
ATOM 846 C C . ASN A 1 123 ? 9.830 6.171 -18.344 1.00 71.25 123 ASN A C 1
ATOM 848 O O . ASN A 1 123 ? 10.159 6.434 -19.504 1.00 71.25 123 ASN A O 1
ATOM 852 N N . ALA A 1 124 ? 8.944 5.245 -18.014 1.00 59.47 124 ALA A N 1
ATOM 853 C CA . ALA A 1 124 ? 8.296 4.398 -18.994 1.00 59.47 124 ALA A CA 1
ATOM 854 C C . ALA A 1 124 ? 6.768 4.448 -18.944 1.00 59.47 124 ALA A C 1
ATOM 856 O O . ALA A 1 124 ? 6.122 3.751 -19.727 1.00 59.47 124 ALA A O 1
ATOM 857 N N . GLY A 1 125 ? 6.210 5.280 -18.062 1.00 61.09 125 GLY A N 1
ATOM 858 C CA . GLY A 1 125 ? 4.802 5.636 -18.069 1.00 61.09 125 GLY A CA 1
ATOM 859 C C . GLY A 1 125 ? 4.492 6.735 -19.087 1.00 61.09 125 GLY A C 1
ATOM 860 O O . GLY A 1 125 ? 5.370 7.338 -19.713 1.00 61.09 125 GLY A O 1
ATOM 861 N N . GLY A 1 126 ? 3.201 7.025 -19.242 1.00 61.56 126 GLY A N 1
ATOM 862 C CA . GLY A 1 126 ? 2.744 8.213 -19.956 1.00 61.56 126 GLY A CA 1
ATOM 863 C C . GLY A 1 126 ? 3.215 9.521 -19.289 1.00 61.56 126 GLY A C 1
ATOM 864 O O . GLY A 1 126 ? 3.932 9.517 -18.292 1.00 61.56 126 GLY A O 1
ATOM 865 N N . PRO A 1 127 ? 2.782 10.694 -19.784 1.00 68.31 127 PRO A N 1
ATOM 866 C CA . PRO A 1 127 ? 3.178 11.988 -19.215 1.00 68.31 127 PRO A CA 1
ATOM 867 C C . PRO A 1 127 ? 2.726 12.211 -17.756 1.00 68.31 127 PRO A C 1
ATOM 869 O O . PRO A 1 127 ? 3.078 13.235 -17.169 1.00 68.31 127 PRO A O 1
ATOM 872 N N . ALA A 1 128 ? 1.918 11.307 -17.192 1.00 74.06 128 ALA A N 1
ATOM 873 C CA . ALA A 1 128 ? 1.412 11.372 -15.830 1.00 74.06 128 ALA A CA 1
ATOM 874 C C . ALA A 1 128 ? 1.274 9.964 -15.215 1.00 74.06 128 ALA A C 1
ATOM 876 O O . ALA A 1 128 ? 0.989 9.023 -15.963 1.00 74.06 128 ALA A O 1
ATOM 877 N N . PRO A 1 129 ? 1.386 9.835 -13.875 1.00 76.94 129 PRO A N 1
ATOM 878 C CA . PRO A 1 129 ? 1.219 8.558 -13.196 1.00 76.94 129 PRO A CA 1
ATOM 879 C C . PRO A 1 129 ? -0.195 8.019 -13.373 1.00 76.94 129 PRO A C 1
ATOM 881 O O . PRO A 1 129 ? -1.167 8.785 -13.332 1.00 76.94 129 PRO A O 1
ATOM 884 N N . LEU A 1 130 ? -0.325 6.704 -13.491 1.00 79.12 130 LEU A N 1
ATOM 885 C CA . LEU A 1 130 ? -1.611 6.026 -13.458 1.00 79.12 130 LEU A CA 1
ATOM 886 C C . LEU A 1 130 ? -1.821 5.360 -12.100 1.00 79.12 130 LEU A C 1
ATOM 888 O O . LEU A 1 130 ? -0.897 5.105 -11.327 1.00 79.12 130 LEU A O 1
ATOM 892 N N . SER A 1 131 ? -3.083 5.107 -11.763 1.00 81.06 131 SER A N 1
ATOM 893 C CA . SER A 1 131 ? -3.430 4.453 -10.504 1.00 81.06 131 SER A CA 1
ATOM 894 C C . SER A 1 131 ? -4.558 3.445 -10.675 1.00 81.06 131 SER A C 1
ATOM 896 O O . SER A 1 131 ? -5.507 3.666 -11.431 1.00 81.06 131 SER A O 1
ATOM 898 N N . LYS A 1 132 ? -4.478 2.344 -9.927 1.00 79.00 132 LYS A N 1
ATOM 899 C CA . LYS A 1 132 ? -5.573 1.390 -9.732 1.00 79.00 132 LYS A CA 1
ATOM 900 C C . LYS A 1 132 ? -6.065 1.470 -8.296 1.00 79.00 132 LYS A C 1
ATOM 902 O O . LYS A 1 132 ? -5.278 1.619 -7.366 1.00 79.00 132 LYS A O 1
ATOM 907 N N . MET A 1 133 ? -7.375 1.333 -8.125 1.00 76.50 133 MET A N 1
ATOM 908 C CA . MET A 1 133 ? -8.019 1.324 -6.819 1.00 76.50 133 MET A CA 1
ATOM 909 C C . MET A 1 133 ? -8.680 -0.031 -6.582 1.00 76.50 133 MET A C 1
ATOM 911 O O . MET A 1 133 ? -9.444 -0.508 -7.421 1.00 76.50 133 MET A O 1
ATOM 915 N N . LEU A 1 134 ? -8.399 -0.623 -5.427 1.00 77.25 134 LEU A N 1
ATOM 916 C CA . LEU A 1 134 ? -9.082 -1.786 -4.884 1.00 77.25 134 LEU A CA 1
ATOM 917 C C . LEU A 1 134 ? -9.871 -1.349 -3.649 1.00 77.25 134 LEU A C 1
ATOM 919 O O . LEU A 1 134 ? -9.343 -0.676 -2.764 1.00 77.25 134 LEU A O 1
ATOM 923 N N . THR A 1 135 ? -11.136 -1.750 -3.578 1.00 73.31 135 THR A N 1
ATOM 924 C CA . THR A 1 135 ? -11.987 -1.507 -2.411 1.00 73.31 135 THR A CA 1
ATOM 925 C C . THR A 1 135 ? -12.357 -2.838 -1.775 1.00 73.31 135 THR A C 1
ATOM 927 O O . THR A 1 135 ? -12.977 -3.685 -2.416 1.00 73.31 135 THR A O 1
ATOM 930 N N . SER A 1 136 ? -12.007 -2.992 -0.502 1.00 71.81 136 SER A N 1
ATOM 931 C CA . SER A 1 136 ? -12.295 -4.173 0.312 1.00 71.81 136 SER A CA 1
ATOM 932 C C . SER A 1 136 ? -13.175 -3.799 1.499 1.00 71.81 136 SER A C 1
ATOM 934 O O . SER A 1 136 ? -13.263 -2.636 1.895 1.00 71.81 136 SER A O 1
ATOM 936 N N . LYS A 1 137 ? -13.825 -4.794 2.099 1.00 71.75 137 LYS A N 1
ATOM 937 C CA . LYS A 1 137 ? -14.585 -4.628 3.339 1.00 71.75 137 LYS A CA 1
ATOM 938 C C . LYS A 1 137 ? -14.078 -5.608 4.379 1.00 71.75 137 LYS A C 1
ATOM 940 O O . LYS A 1 137 ? -13.894 -6.783 4.076 1.00 71.75 137 LYS A O 1
ATOM 945 N N . ILE A 1 138 ? -13.889 -5.125 5.600 1.00 72.31 138 ILE A N 1
ATOM 946 C CA . ILE A 1 138 ? -13.588 -5.966 6.758 1.00 72.31 138 ILE A CA 1
ATOM 947 C C . ILE A 1 138 ? -14.686 -5.796 7.799 1.00 72.31 138 ILE A C 1
ATOM 949 O O . ILE A 1 138 ? -15.236 -4.709 7.968 1.00 72.31 138 ILE A O 1
ATOM 953 N N . THR A 1 139 ? -15.002 -6.876 8.507 1.00 74.00 139 THR A N 1
ATOM 954 C CA . THR A 1 139 ? -15.834 -6.802 9.710 1.00 74.00 139 THR A CA 1
ATOM 955 C C . THR A 1 139 ? -14.919 -6.782 10.918 1.00 74.00 139 THR A C 1
ATOM 957 O O . THR A 1 139 ? -14.163 -7.727 11.143 1.00 74.00 139 THR A O 1
ATOM 960 N N . VAL A 1 140 ? -14.991 -5.708 11.693 1.00 67.25 140 VAL A N 1
ATOM 961 C CA . VAL A 1 140 ? -14.255 -5.581 12.945 1.00 67.25 140 VAL A CA 1
ATOM 962 C C . VAL A 1 140 ? -15.151 -6.081 14.064 1.00 67.25 140 VAL A C 1
ATOM 964 O O . VAL A 1 140 ? -16.227 -5.534 14.301 1.00 67.25 140 VAL A O 1
ATOM 967 N N . VAL A 1 141 ? -14.712 -7.141 14.733 1.00 62.84 141 VAL A N 1
ATOM 968 C CA . VAL A 1 141 ? -15.362 -7.662 15.935 1.00 62.84 141 VAL A CA 1
ATOM 969 C C . VAL A 1 141 ? -14.632 -7.139 17.163 1.00 62.84 141 VAL A C 1
ATOM 971 O O . VAL A 1 141 ? -13.402 -7.172 17.221 1.00 62.84 141 VAL A O 1
ATOM 974 N N . GLU A 1 142 ? -15.398 -6.655 18.136 1.00 54.81 142 GLU A N 1
ATOM 975 C CA . GLU A 1 142 ? -14.892 -6.300 19.459 1.00 54.81 142 GLU A CA 1
ATOM 976 C C . GLU A 1 142 ? -14.198 -7.524 20.080 1.00 54.81 142 GLU A C 1
ATOM 978 O O . GLU A 1 142 ? -14.702 -8.650 20.000 1.00 54.81 142 GLU A O 1
ATOM 983 N N . LYS A 1 143 ? -13.024 -7.315 20.681 1.00 49.34 143 LYS A N 1
ATOM 984 C CA . LYS A 1 143 ? -12.388 -8.310 21.545 1.00 49.34 143 LYS A CA 1
ATOM 985 C C . LYS A 1 143 ? -12.385 -7.759 22.966 1.00 49.34 143 LYS A C 1
ATOM 987 O O . LYS A 1 143 ? -11.511 -6.966 23.291 1.00 49.34 143 LYS A O 1
ATOM 992 N N . ASN A 1 144 ? -13.348 -8.210 23.766 1.00 50.16 144 ASN A N 1
ATOM 993 C CA .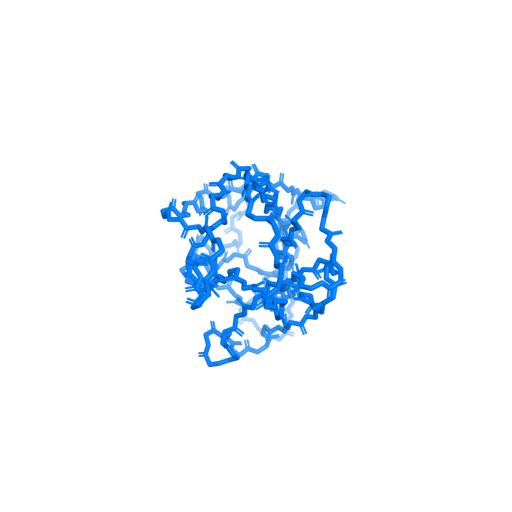 ASN A 1 144 ? -13.244 -8.188 25.226 1.00 50.16 144 ASN A CA 1
ATOM 994 C C . ASN A 1 144 ? -12.352 -9.336 25.709 1.00 50.16 144 ASN A C 1
ATOM 996 O O . ASN A 1 144 ? -12.399 -10.423 25.079 1.00 50.16 144 ASN A O 1
#

Foldseek 3Di:
DWAFFDDDDDCPDPDQDPFPQGDSFFLFWFKKKKAKVVAAQFKFKDFDPVLQDPPKDWDDRHRRTIIMITDHGRHGSVSVVSRSRRITMDGNDLPDPKAKIKMKIKTKSQQSWHDSVDPDIDRNHDPDIDMDMDITMDTGDRDD

Sequence (144 aa):
PATAIITSANVGDVDLGTTDALDSTVFGGGTITVSIGSADASEQLTIDASSLPTGVTQSGGTNGANLVITLDNDTTVAEVNAILDAIRYSTNSDTFTGGERTITTTLSDGNNVQPDGGTGTVNAGGPAPLSKMLTSKITVVEKN

pLDDT: mean 79.02, std 14.94, range [45.09, 97.31]

Radius of gyration: 16.44 Å; chains: 1; bounding box: 42×24×50 Å

Organism: NCBI:txid1293891